Protein AF-A0A7V3FZV2-F1 (afdb_monomer_lite)

Secondary structure (DSSP, 8-state):
------------S----S-------------------TT--HHHHHH-S-GGGSSSSSS--S-HHHHHHHH--SSHHHHHHHHSHHIIIIIHHHS-------

Foldseek 3Di:
DDDDDDDPPDDPDDDDDDDPPVPPPPPPDPDDDDDDDPPDDVCCQQQADDPQLLDCPSVVDPCSPVVCVQQPDPGSLSNSCSRPVCCSVPCVVPHNDDDDPD

Radius of gyration: 24.77 Å; chains: 1; bounding box: 77×38×44 Å

Structure (mmCIF, N/CA/C/O backbone):
data_AF-A0A7V3FZV2-F1
#
_entry.id   AF-A0A7V3FZV2-F1
#
loop_
_atom_site.group_PDB
_atom_site.id
_atom_site.type_symbol
_atom_site.label_atom_id
_atom_site.label_alt_id
_atom_site.label_comp_id
_atom_site.label_asym_id
_atom_site.label_entity_id
_atom_site.label_seq_id
_atom_site.pdbx_PDB_ins_code
_atom_site.Cartn_x
_atom_site.Cartn_y
_atom_site.Cartn_z
_atom_site.occupancy
_atom_site.B_iso_or_equiv
_atom_site.auth_seq_id
_atom_site.auth_comp_id
_atom_site.auth_asym_id
_atom_site.auth_atom_id
_atom_site.pdbx_PDB_model_num
ATOM 1 N N . MET A 1 1 ? -60.782 17.283 -8.864 1.00 42.41 1 MET A N 1
ATOM 2 C CA . MET A 1 1 ? -59.900 16.503 -7.965 1.00 42.41 1 MET A CA 1
ATOM 3 C C . MET A 1 1 ? -58.593 17.282 -7.880 1.00 42.41 1 MET A C 1
ATOM 5 O O . MET A 1 1 ? -57.934 17.421 -8.892 1.00 42.41 1 MET A O 1
ATOM 9 N N . ARG A 1 2 ? -58.436 18.169 -6.885 1.00 39.41 2 ARG A N 1
ATOM 10 C CA . ARG A 1 2 ? -57.713 17.923 -5.614 1.00 39.41 2 ARG A CA 1
ATOM 11 C C . ARG A 1 2 ? -56.328 17.293 -5.881 1.00 39.41 2 ARG A C 1
ATOM 13 O O . ARG A 1 2 ? -56.311 16.198 -6.407 1.00 39.41 2 ARG A O 1
ATOM 20 N N . ARG A 1 3 ? -55.169 17.837 -5.504 1.00 44.09 3 ARG A N 1
ATOM 21 C CA . ARG A 1 3 ? -54.797 18.940 -4.607 1.00 44.09 3 ARG A CA 1
ATOM 22 C C . ARG A 1 3 ? -53.290 19.211 -4.816 1.00 44.09 3 ARG A C 1
ATOM 24 O O . ARG A 1 3 ? -52.504 18.287 -4.699 1.00 44.09 3 ARG A O 1
ATOM 31 N N . VAL A 1 4 ? -52.947 20.478 -5.049 1.00 44.72 4 VAL A N 1
ATOM 32 C CA . VAL A 1 4 ? -51.947 21.233 -4.270 1.00 44.72 4 VAL A CA 1
ATOM 33 C C . VAL A 1 4 ? -50.479 20.778 -4.351 1.00 44.72 4 VAL A C 1
ATOM 35 O O . VAL A 1 4 ? -49.989 19.985 -3.558 1.00 44.72 4 VAL A O 1
ATOM 38 N N . LEU A 1 5 ? -49.773 21.441 -5.267 1.00 46.88 5 LEU A N 1
ATOM 39 C CA . LEU A 1 5 ? -48.442 22.014 -5.064 1.00 46.88 5 LEU A CA 1
ATOM 40 C C . LEU A 1 5 ? -48.507 22.967 -3.849 1.00 46.88 5 LEU A C 1
ATOM 42 O O . LEU A 1 5 ? -49.275 23.918 -3.932 1.00 46.88 5 LEU A O 1
ATOM 46 N N . ILE A 1 6 ? -47.792 22.715 -2.742 1.00 43.84 6 ILE A N 1
ATOM 47 C CA . ILE A 1 6 ? -47.421 23.703 -1.698 1.00 43.84 6 ILE A CA 1
ATOM 48 C C . ILE A 1 6 ? -46.465 23.051 -0.679 1.00 43.84 6 ILE A C 1
ATOM 50 O O . ILE A 1 6 ? -46.770 22.017 -0.099 1.00 43.84 6 ILE A O 1
ATOM 54 N N . LEU A 1 7 ? -45.318 23.716 -0.509 1.00 42.84 7 LEU A N 1
ATOM 55 C CA . LEU A 1 7 ? -44.466 23.854 0.679 1.00 42.84 7 LEU A CA 1
ATOM 56 C C . LEU A 1 7 ? -44.185 22.627 1.566 1.00 42.84 7 LEU A C 1
ATOM 58 O O . LEU A 1 7 ? -45.016 22.235 2.372 1.00 42.84 7 LEU A O 1
ATOM 62 N N . CYS A 1 8 ? -42.904 22.258 1.620 1.00 40.28 8 CYS A N 1
ATOM 63 C CA . CYS A 1 8 ? -42.187 22.103 2.893 1.00 40.28 8 CYS A CA 1
ATOM 64 C C . CYS A 1 8 ? -40.788 22.733 2.767 1.00 40.28 8 CYS A C 1
ATOM 66 O O . CYS A 1 8 ? -39.763 22.086 2.949 1.00 40.28 8 CYS A O 1
ATOM 68 N N . LEU A 1 9 ? -40.758 24.024 2.421 1.00 46.03 9 LEU A N 1
ATOM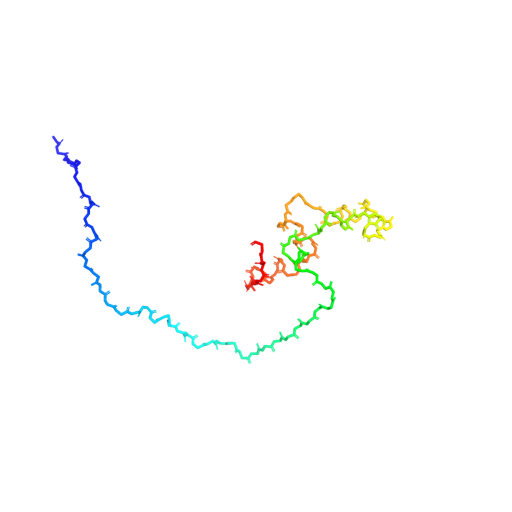 69 C CA . LEU A 1 9 ? -39.625 24.915 2.668 1.00 46.03 9 LEU A CA 1
ATOM 70 C C . LEU A 1 9 ? -39.906 25.659 3.985 1.00 46.03 9 LEU A C 1
ATOM 72 O O . LEU A 1 9 ? -40.183 26.847 3.964 1.00 46.03 9 LEU A O 1
ATOM 76 N N . LEU A 1 10 ? -39.972 24.948 5.116 1.00 47.31 10 LEU A N 1
ATOM 77 C CA . LEU A 1 10 ? -40.131 25.550 6.450 1.00 47.31 10 LEU A CA 1
ATOM 78 C C . LEU A 1 10 ? -39.756 24.513 7.526 1.00 47.31 10 LEU A C 1
ATOM 80 O O . LEU A 1 10 ? -40.600 23.837 8.101 1.00 47.31 10 LEU A O 1
ATOM 84 N N . GLY A 1 11 ? -38.453 24.335 7.737 1.00 44.09 11 GLY A N 1
ATOM 85 C CA . GLY A 1 11 ? -37.900 23.468 8.787 1.00 44.09 11 GLY A CA 1
ATOM 86 C C . GLY A 1 11 ? -36.581 23.990 9.360 1.00 44.09 11 GLY A C 1
ATOM 87 O O . GLY A 1 11 ? -35.842 23.246 9.991 1.00 44.09 11 GLY A O 1
ATOM 88 N N . VAL A 1 12 ? -36.268 25.265 9.117 1.00 52.53 12 VAL A N 1
ATOM 89 C CA . VAL A 1 12 ? -35.175 25.987 9.773 1.00 52.53 12 VAL A CA 1
ATOM 90 C C . VAL A 1 12 ? -35.846 26.928 10.759 1.00 52.53 12 VAL A C 1
ATOM 92 O O . VAL A 1 12 ? -36.609 27.772 10.310 1.00 52.53 12 VAL A O 1
ATOM 95 N N . LEU A 1 13 ? -35.565 26.751 12.054 1.00 52.56 13 LEU A N 1
ATOM 96 C CA . LEU A 1 13 ? -36.019 27.511 13.240 1.00 52.56 13 LEU A CA 1
ATOM 97 C C . LEU A 1 13 ? -36.845 26.662 14.214 1.00 52.56 13 LEU A C 1
ATOM 99 O O . LEU A 1 13 ? -38.046 26.849 14.344 1.00 52.56 13 LEU A O 1
ATOM 103 N N . MET A 1 14 ? -36.167 25.746 14.909 1.00 52.31 14 MET A N 1
ATOM 104 C CA . MET A 1 14 ? -36.297 25.500 16.356 1.00 52.31 14 MET A CA 1
ATOM 105 C C . MET A 1 14 ? -35.412 24.301 16.715 1.00 52.31 14 MET A C 1
ATOM 107 O O . MET A 1 14 ? -35.783 23.150 16.506 1.00 52.31 14 MET A O 1
ATOM 111 N N . GLY A 1 15 ? -34.196 24.574 17.192 1.00 59.91 15 GLY A N 1
ATOM 112 C CA . GLY A 1 15 ? -33.288 23.529 17.666 1.00 59.91 15 GLY A CA 1
ATOM 113 C C . GLY A 1 15 ? -33.691 23.005 19.049 1.00 59.91 15 GLY A C 1
ATOM 114 O O . GLY A 1 15 ? -34.221 23.773 19.854 1.00 59.91 15 GLY A O 1
ATOM 115 N N .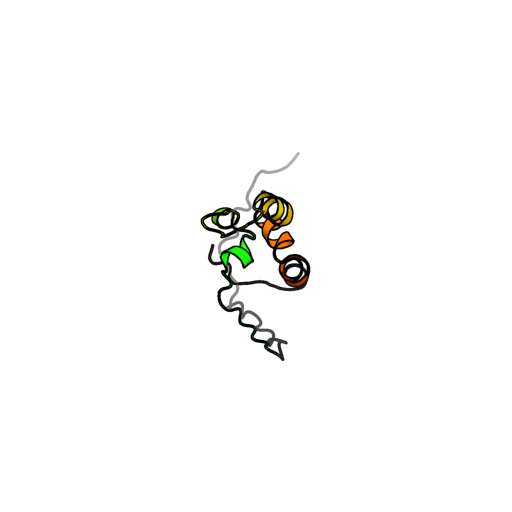 PRO A 1 16 ? -33.392 21.736 19.365 1.00 51.41 16 PRO A N 1
ATOM 116 C CA . PRO A 1 16 ? -33.179 21.292 20.728 1.00 51.41 16 PRO A CA 1
ATOM 117 C C . PRO A 1 16 ? -31.669 21.154 21.034 1.00 51.41 16 PRO A C 1
ATOM 119 O O . PRO A 1 16 ? -30.829 21.255 20.137 1.00 51.41 16 PRO A O 1
ATOM 122 N N . PRO A 1 17 ? -31.329 21.042 22.326 1.00 51.88 17 PRO A N 1
ATOM 123 C CA . PRO A 1 17 ? -30.101 21.546 22.918 1.00 51.88 17 PRO A CA 1
ATOM 124 C C . PRO A 1 17 ? -28.992 20.497 22.975 1.00 51.88 17 PRO A C 1
ATOM 126 O O . PRO A 1 17 ? -29.205 19.323 22.698 1.00 51.88 17 PRO A O 1
ATOM 129 N N . ALA A 1 18 ? -27.864 20.970 23.505 1.00 50.28 18 ALA A N 1
ATOM 130 C CA . ALA A 1 18 ? -26.765 20.202 24.064 1.00 50.28 18 ALA A CA 1
ATOM 131 C C . ALA A 1 18 ? -25.915 19.480 23.023 1.00 50.28 18 ALA A C 1
ATOM 133 O O . ALA A 1 18 ? -26.403 18.809 22.118 1.00 50.28 18 ALA A O 1
ATOM 134 N N . GLY A 1 19 ? -24.602 19.664 23.172 1.00 56.09 19 GLY A N 1
ATOM 135 C CA . GLY A 1 19 ? -23.620 18.940 22.397 1.00 56.09 19 GLY A CA 1
ATOM 136 C C . GLY A 1 19 ? -24.015 17.476 22.353 1.00 56.09 19 GLY A C 1
ATOM 137 O O . GLY A 1 19 ? -24.342 16.878 23.380 1.00 56.09 19 GLY A O 1
ATOM 138 N N . VAL A 1 20 ? -23.977 16.915 21.150 1.00 51.56 20 VAL A N 1
ATOM 139 C CA . VAL A 1 20 ? -23.746 15.490 21.003 1.00 51.56 20 VAL A CA 1
ATOM 140 C C . VAL A 1 20 ? -22.408 15.272 21.699 1.00 51.56 20 VAL A C 1
ATOM 142 O O . VAL A 1 20 ? -21.347 15.445 21.104 1.00 51.56 20 VAL A O 1
ATOM 145 N N . ALA A 1 21 ? -22.452 15.019 23.009 1.00 55.47 21 ALA A N 1
ATOM 146 C CA . ALA A 1 21 ? -21.401 14.309 23.685 1.00 55.47 21 ALA A CA 1
ATOM 147 C C . ALA A 1 21 ? -21.350 13.015 22.892 1.00 55.47 21 ALA A C 1
ATOM 149 O O . ALA A 1 21 ? -22.256 12.187 22.989 1.00 55.47 21 ALA A O 1
ATOM 150 N N . ALA A 1 22 ? -20.386 12.945 21.971 1.00 56.50 22 ALA A N 1
ATOM 151 C CA . ALA A 1 22 ? -20.012 11.696 21.360 1.00 56.50 22 ALA A CA 1
ATOM 152 C C . ALA A 1 22 ? -19.823 10.771 22.549 1.00 56.50 22 ALA A C 1
ATOM 154 O O . ALA A 1 22 ? -18.971 11.041 23.397 1.00 56.50 22 ALA A O 1
ATOM 155 N N . ASP A 1 23 ? -20.728 9.805 22.676 1.00 51.22 23 ASP A N 1
ATOM 156 C CA . ASP A 1 23 ? -20.665 8.794 23.705 1.00 51.22 23 ASP A CA 1
ATOM 157 C C . ASP A 1 23 ? -19.313 8.131 23.478 1.00 51.22 23 ASP A C 1
ATOM 159 O O . ASP A 1 23 ? -19.118 7.379 22.518 1.00 51.22 23 ASP A O 1
ATOM 163 N N . SER A 1 24 ? -18.313 8.558 24.250 1.00 59.12 24 SER A N 1
ATOM 164 C CA . SER A 1 24 ? -16.973 8.013 24.193 1.00 59.12 24 SER A CA 1
ATOM 165 C C . SER A 1 24 ? -17.087 6.682 24.904 1.00 59.12 24 SER A C 1
ATOM 167 O O . SER A 1 24 ? -16.660 6.545 26.051 1.00 59.12 24 SER A O 1
ATOM 169 N N . ALA A 1 25 ? -17.760 5.733 24.246 1.00 65.00 25 ALA A N 1
ATOM 170 C CA . ALA A 1 25 ? -17.787 4.348 24.642 1.00 65.00 25 ALA A CA 1
ATOM 171 C C . ALA A 1 25 ? -16.337 4.003 24.950 1.00 65.00 25 ALA A C 1
ATOM 173 O O . ALA A 1 25 ? -15.473 4.129 24.075 1.00 65.00 25 ALA A O 1
ATOM 174 N N . ALA A 1 26 ? -16.068 3.712 26.225 1.00 70.75 26 ALA A N 1
ATOM 175 C CA . ALA A 1 26 ? -14.719 3.469 26.697 1.00 70.75 26 ALA A CA 1
ATOM 176 C C . ALA A 1 26 ? -14.060 2.482 25.727 1.00 70.75 26 ALA A C 1
ATOM 178 O O . ALA A 1 26 ? -14.627 1.425 25.433 1.00 70.75 26 ALA A O 1
ATOM 179 N N . SER A 1 27 ? -12.929 2.887 25.141 1.00 76.00 27 SER A N 1
ATOM 180 C CA . SER A 1 27 ? -12.232 2.084 24.138 1.00 76.00 27 SER A CA 1
ATOM 181 C C . SER A 1 27 ? -12.015 0.683 24.704 1.00 76.00 27 SER A C 1
ATOM 183 O O . SER A 1 27 ? -11.296 0.533 25.685 1.00 76.00 27 SER A O 1
ATOM 185 N N . ARG A 1 28 ? -12.596 -0.344 24.067 1.00 86.94 28 ARG A N 1
ATOM 186 C CA . ARG A 1 28 ? -12.409 -1.761 24.446 1.00 86.94 28 ARG A CA 1
ATOM 187 C C . ARG A 1 28 ? -11.016 -2.308 24.090 1.00 86.94 28 ARG A C 1
ATOM 189 O O . ARG A 1 28 ? -10.810 -3.519 24.084 1.00 86.94 28 ARG A O 1
ATOM 196 N N . THR A 1 29 ? -10.089 -1.437 23.697 1.00 90.19 29 THR A N 1
ATOM 197 C CA . THR A 1 29 ? -8.740 -1.807 23.265 1.00 90.19 29 THR A CA 1
ATOM 198 C C . THR A 1 29 ? -7.844 -1.988 24.483 1.00 90.19 29 THR A C 1
ATOM 200 O O . THR A 1 29 ? -7.409 -1.009 25.078 1.00 90.19 29 THR A O 1
ATOM 203 N N . GLU A 1 30 ? -7.540 -3.238 24.819 1.00 93.62 30 GLU A N 1
ATOM 204 C CA . GLU A 1 30 ? -6.691 -3.590 25.970 1.00 93.62 30 GLU A CA 1
ATOM 205 C C . GLU A 1 30 ? -5.201 -3.699 25.610 1.00 93.62 30 GLU A C 1
ATOM 207 O O . GLU A 1 30 ? -4.333 -3.575 26.468 1.00 93.62 30 GLU A O 1
ATOM 212 N N . ASN A 1 31 ? -4.887 -3.956 24.336 1.00 94.50 31 ASN A N 1
ATOM 213 C CA . ASN A 1 31 ? -3.525 -4.227 23.880 1.00 94.50 31 ASN A CA 1
ATOM 214 C C . ASN A 1 31 ? -3.178 -3.368 22.668 1.00 94.50 31 ASN A C 1
ATOM 216 O O . ASN A 1 31 ? -3.964 -3.264 21.725 1.00 94.50 31 ASN A O 1
ATOM 220 N N . VAL A 1 32 ? -1.964 -2.820 22.671 1.00 94.38 32 VAL A N 1
ATOM 221 C CA . VAL A 1 32 ? -1.390 -2.093 21.538 1.00 94.38 32 VAL A CA 1
ATOM 222 C C . VAL A 1 32 ? -0.109 -2.794 21.119 1.00 94.38 32 VAL A C 1
ATOM 224 O O . VAL A 1 32 ? 0.809 -2.963 21.918 1.00 94.38 32 VAL A O 1
ATOM 227 N N . ILE A 1 33 ? -0.052 -3.197 19.852 1.00 95.69 33 ILE A N 1
ATOM 228 C CA . ILE A 1 33 ? 1.141 -3.777 19.240 1.00 95.69 33 ILE A CA 1
ATOM 229 C C . ILE A 1 33 ? 1.711 -2.730 18.290 1.00 95.69 33 ILE A C 1
ATOM 231 O O . ILE A 1 33 ? 1.036 -2.310 17.352 1.00 95.69 33 ILE A O 1
ATOM 235 N N . ILE A 1 34 ? 2.952 -2.313 18.534 1.00 96.88 34 ILE A N 1
ATOM 236 C CA . ILE A 1 34 ? 3.670 -1.383 17.663 1.00 96.88 34 ILE A CA 1
ATOM 237 C C . ILE A 1 34 ? 4.591 -2.199 16.763 1.00 96.88 34 ILE A C 1
ATOM 239 O O . ILE A 1 34 ? 5.517 -2.853 17.239 1.00 96.88 34 ILE A O 1
ATOM 243 N N . VAL A 1 35 ? 4.329 -2.149 15.459 1.00 94.25 35 VAL A N 1
ATOM 244 C CA . VAL A 1 35 ? 5.181 -2.740 14.425 1.00 94.25 35 VAL A CA 1
ATOM 245 C C . VAL A 1 35 ? 5.770 -1.602 13.610 1.00 94.25 35 VAL A C 1
ATOM 247 O O . VAL A 1 35 ? 5.031 -0.783 13.067 1.00 94.25 35 VAL A O 1
ATOM 250 N N . THR A 1 36 ? 7.093 -1.546 13.519 1.00 94.06 36 THR A N 1
ATOM 251 C CA . THR A 1 36 ? 7.800 -0.587 12.670 1.00 94.06 36 THR A CA 1
ATOM 252 C C . THR A 1 36 ? 8.411 -1.317 11.482 1.00 94.06 36 THR A C 1
ATOM 254 O O . THR A 1 36 ? 8.915 -2.432 11.607 1.00 94.06 36 THR A O 1
ATOM 257 N N . LEU A 1 37 ? 8.334 -0.691 10.311 1.00 92.12 37 LEU A N 1
ATOM 258 C CA . LEU A 1 37 ? 8.947 -1.183 9.083 1.00 92.12 37 LEU A CA 1
ATOM 259 C C . LEU A 1 37 ? 9.941 -0.125 8.616 1.00 92.12 37 LEU A C 1
ATOM 261 O O . LEU A 1 37 ? 9.541 0.988 8.278 1.00 92.12 37 LEU A O 1
ATOM 265 N N . ASP A 1 38 ? 11.227 -0.463 8.628 1.00 93.62 38 ASP A N 1
ATOM 266 C CA . ASP A 1 38 ? 12.264 0.438 8.133 1.00 93.62 38 ASP A CA 1
ATOM 267 C C . ASP A 1 38 ? 12.199 0.534 6.602 1.00 93.62 38 ASP A C 1
ATOM 269 O O . ASP A 1 38 ? 12.035 -0.470 5.907 1.00 93.62 38 ASP A O 1
ATOM 273 N N . GLY A 1 39 ? 12.277 1.755 6.078 1.00 92.44 39 GLY A N 1
ATOM 274 C CA . GLY A 1 39 ? 12.272 2.030 4.640 1.00 92.44 39 GLY A CA 1
ATOM 275 C C . GLY A 1 39 ? 10.980 1.694 3.878 1.00 92.44 39 GLY A C 1
ATOM 276 O O . GLY A 1 39 ? 10.964 1.830 2.654 1.00 92.44 39 GLY A O 1
ATOM 277 N N . PHE A 1 40 ? 9.895 1.276 4.542 1.00 93.38 40 PHE A N 1
ATOM 278 C CA . PHE A 1 40 ? 8.631 0.986 3.860 1.00 93.38 40 PHE A CA 1
ATOM 279 C C . PHE A 1 40 ? 7.818 2.263 3.638 1.00 93.38 40 PHE A C 1
ATOM 281 O O . PHE A 1 40 ? 7.443 2.947 4.592 1.00 93.38 40 PHE A O 1
ATOM 288 N N . ARG A 1 41 ? 7.544 2.600 2.375 1.00 93.00 41 ARG A N 1
ATOM 289 C CA . ARG A 1 41 ? 6.905 3.873 2.021 1.00 93.00 41 ARG A CA 1
ATOM 290 C C . ARG A 1 41 ? 5.382 3.742 2.045 1.00 93.00 41 ARG A C 1
ATOM 292 O O . ARG A 1 41 ? 4.804 2.706 1.715 1.00 93.00 41 ARG A O 1
ATOM 299 N N . TRP A 1 42 ? 4.714 4.819 2.446 1.00 93.94 42 TRP A N 1
ATOM 300 C CA . TRP A 1 42 ? 3.254 4.854 2.533 1.00 93.94 42 TRP A CA 1
ATOM 301 C C . TRP A 1 42 ? 2.596 4.796 1.143 1.00 93.94 42 TRP A C 1
ATOM 303 O O . TRP A 1 42 ? 1.471 4.321 1.015 1.00 93.94 42 TRP A O 1
ATOM 313 N N . GLN A 1 43 ? 3.302 5.201 0.085 1.00 95.12 43 GLN A N 1
ATOM 314 C CA . GLN A 1 43 ? 2.818 5.116 -1.291 1.00 95.12 43 GLN A CA 1
ATOM 315 C C . GLN A 1 43 ? 2.540 3.660 -1.696 1.00 95.12 43 GLN A C 1
ATOM 317 O O . GLN A 1 43 ? 1.459 3.373 -2.204 1.00 95.12 43 GLN A O 1
ATOM 322 N N . GLU A 1 44 ? 3.442 2.715 -1.400 1.00 95.19 44 GLU A N 1
ATOM 323 C CA . GLU A 1 44 ? 3.189 1.283 -1.637 1.00 95.19 44 GLU A CA 1
ATOM 324 C C . GLU A 1 44 ? 2.043 0.751 -0.786 1.00 95.19 44 GLU A C 1
ATOM 326 O O . GLU A 1 44 ? 1.249 -0.069 -1.256 1.00 95.19 44 GLU A O 1
ATOM 331 N N . LEU A 1 45 ? 1.965 1.213 0.466 1.00 95.88 45 LEU A N 1
ATOM 332 C CA . LEU A 1 45 ? 0.922 0.814 1.398 1.00 95.88 45 LEU A CA 1
ATOM 333 C C . LEU A 1 45 ? -0.456 1.141 0.822 1.00 95.88 45 LEU A C 1
ATOM 335 O O . LEU A 1 45 ? -1.296 0.250 0.752 1.00 95.88 45 LEU A O 1
ATOM 339 N N . PHE A 1 46 ? -0.674 2.379 0.370 1.00 96.06 46 PHE A N 1
ATOM 340 C CA . PHE A 1 46 ? -1.996 2.879 -0.020 1.00 96.06 46 PHE A CA 1
ATOM 341 C C . PHE A 1 46 ? -2.309 2.781 -1.515 1.00 96.06 46 PHE A C 1
ATOM 343 O O . PHE A 1 46 ? -3.455 2.486 -1.871 1.00 96.06 46 PHE A O 1
ATOM 350 N N . ALA A 1 47 ? -1.314 2.963 -2.388 1.00 95.81 47 ALA A N 1
ATOM 351 C CA . ALA A 1 47 ? -1.479 2.971 -3.843 1.00 95.81 47 ALA A CA 1
ATOM 352 C C . ALA A 1 47 ? -1.011 1.676 -4.536 1.00 95.81 47 ALA A C 1
ATOM 354 O O . ALA A 1 47 ? -1.299 1.466 -5.724 1.00 95.81 47 ALA A O 1
ATOM 355 N N . GLY A 1 48 ? -0.332 0.789 -3.801 1.00 96.62 48 GLY A N 1
ATOM 356 C CA . GLY A 1 48 ? 0.242 -0.447 -4.323 1.00 96.62 48 GLY A CA 1
ATOM 357 C C . GLY A 1 48 ? 1.531 -0.214 -5.106 1.00 96.62 48 GLY A C 1
ATOM 358 O O . GLY A 1 48 ? 2.213 0.782 -4.905 1.00 96.62 48 GLY A O 1
ATOM 359 N N . ALA A 1 49 ? 1.880 -1.147 -5.996 1.00 96.38 49 ALA A N 1
ATOM 360 C CA . ALA A 1 49 ? 3.136 -1.079 -6.740 1.00 96.38 49 ALA A CA 1
ATOM 361 C C . ALA A 1 49 ? 3.275 0.240 -7.526 1.00 96.38 49 ALA A C 1
ATOM 363 O O . ALA A 1 49 ? 2.400 0.584 -8.322 1.00 96.38 49 ALA A O 1
ATOM 364 N N . ASP A 1 50 ? 4.384 0.943 -7.306 1.00 94.25 50 ASP A N 1
ATOM 365 C CA . ASP A 1 50 ? 4.748 2.173 -8.009 1.00 94.25 50 ASP A CA 1
ATOM 366 C C . ASP A 1 50 ? 5.405 1.836 -9.353 1.00 94.25 50 ASP A C 1
ATOM 368 O O . ASP A 1 50 ? 6.414 1.132 -9.400 1.00 94.25 50 ASP A O 1
ATOM 372 N N . GLU A 1 51 ? 4.841 2.335 -10.454 1.00 92.75 51 GLU A N 1
ATOM 373 C CA . GLU A 1 51 ? 5.355 2.063 -11.800 1.00 92.75 51 GLU A CA 1
ATOM 374 C C . GLU A 1 51 ? 6.797 2.539 -11.978 1.00 92.75 51 GLU A C 1
ATOM 376 O O . GLU A 1 51 ? 7.577 1.860 -12.646 1.00 92.75 51 GLU A O 1
ATOM 381 N N . ALA A 1 52 ? 7.166 3.652 -11.333 1.00 92.12 52 ALA A N 1
ATOM 382 C CA . ALA A 1 52 ? 8.511 4.216 -11.394 1.00 92.12 52 ALA A CA 1
ATOM 383 C C . ALA A 1 52 ? 9.563 3.347 -10.683 1.00 92.12 52 ALA A C 1
ATOM 385 O O . ALA A 1 52 ? 10.756 3.594 -10.819 1.00 92.12 52 ALA A O 1
ATOM 386 N N . LEU A 1 53 ? 9.137 2.340 -9.911 1.00 92.94 53 LEU A N 1
ATOM 387 C CA . LEU A 1 53 ? 10.017 1.329 -9.323 1.00 92.94 53 LEU A CA 1
ATOM 388 C C . LEU A 1 53 ? 9.975 -0.008 -10.071 1.00 92.94 53 LEU A C 1
ATOM 390 O O . LEU A 1 53 ? 10.763 -0.906 -9.780 1.00 92.94 53 LEU A O 1
ATOM 394 N N . LEU A 1 54 ? 9.075 -0.174 -11.040 1.00 92.94 54 LEU A N 1
ATOM 395 C CA . LEU A 1 54 ? 8.965 -1.388 -11.848 1.00 92.94 54 LEU A CA 1
ATOM 396 C C . LEU A 1 54 ? 9.824 -1.282 -13.113 1.00 92.94 54 LEU A C 1
ATOM 398 O O . LEU A 1 54 ? 9.355 -1.560 -14.219 1.00 92.94 54 LEU A O 1
ATOM 402 N N . ASP A 1 55 ? 11.086 -0.890 -12.956 1.00 94.00 55 ASP A N 1
ATOM 403 C CA . ASP A 1 55 ? 12.054 -0.802 -14.046 1.00 94.00 55 ASP A CA 1
ATOM 404 C C . ASP A 1 55 ? 13.482 -1.168 -13.599 1.00 94.00 55 ASP A C 1
ATOM 406 O O . ASP A 1 55 ? 13.783 -1.322 -12.413 1.00 94.00 55 ASP A O 1
ATOM 410 N N . ALA A 1 56 ? 14.377 -1.351 -14.571 1.00 92.56 56 ALA A N 1
ATOM 411 C CA . ALA A 1 56 ? 15.749 -1.783 -14.315 1.00 92.56 56 ALA A CA 1
ATOM 412 C C . ALA A 1 56 ? 16.663 -0.670 -13.769 1.00 92.56 56 ALA A C 1
ATOM 414 O O . ALA A 1 56 ? 17.638 -0.964 -13.083 1.00 92.56 56 ALA A O 1
ATOM 415 N N . LYS A 1 57 ? 16.383 0.598 -14.084 1.00 91.00 57 LYS A N 1
ATOM 416 C CA . LYS A 1 57 ? 17.240 1.749 -13.782 1.00 91.00 57 LYS A CA 1
ATOM 417 C C . LYS A 1 57 ? 16.934 2.346 -1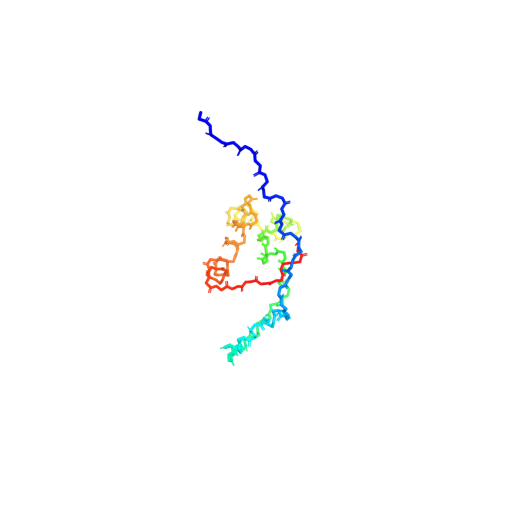2.410 1.00 91.00 57 LYS A C 1
ATOM 419 O O . LYS A 1 57 ? 17.846 2.478 -11.603 1.00 91.00 57 LYS A O 1
ATOM 424 N N . ALA A 1 58 ? 15.688 2.737 -12.166 1.00 88.88 58 ALA A N 1
ATOM 425 C CA . ALA A 1 58 ? 15.251 3.315 -10.901 1.00 88.88 58 ALA A CA 1
ATOM 426 C C . ALA A 1 58 ? 14.920 2.225 -9.874 1.00 88.88 58 ALA A C 1
ATOM 428 O O . ALA A 1 58 ? 15.271 2.360 -8.705 1.00 88.88 58 ALA A O 1
ATOM 429 N N . GLY A 1 59 ? 14.309 1.122 -10.318 1.00 86.50 59 GLY A N 1
ATOM 430 C CA . GLY A 1 59 ? 13.934 -0.001 -9.455 1.00 86.50 59 GLY A CA 1
ATOM 431 C C . GLY A 1 59 ? 15.016 -1.064 -9.245 1.00 86.50 59 GLY A C 1
ATOM 432 O O . GLY A 1 59 ? 14.868 -1.920 -8.374 1.00 86.50 59 GLY A O 1
ATOM 433 N N . GLY A 1 60 ? 16.087 -1.067 -10.048 1.00 91.50 60 GLY A N 1
ATOM 434 C CA . GLY A 1 60 ? 17.134 -2.098 -9.980 1.00 91.50 60 GLY A CA 1
ATOM 435 C C . GLY A 1 60 ? 16.640 -3.511 -10.328 1.00 91.50 60 GLY A C 1
ATOM 436 O O . GLY A 1 60 ? 17.244 -4.508 -9.924 1.00 91.50 60 GLY A O 1
ATOM 437 N N . VAL A 1 61 ? 15.518 -3.624 -11.043 1.00 91.75 61 VAL A N 1
ATOM 438 C CA . VAL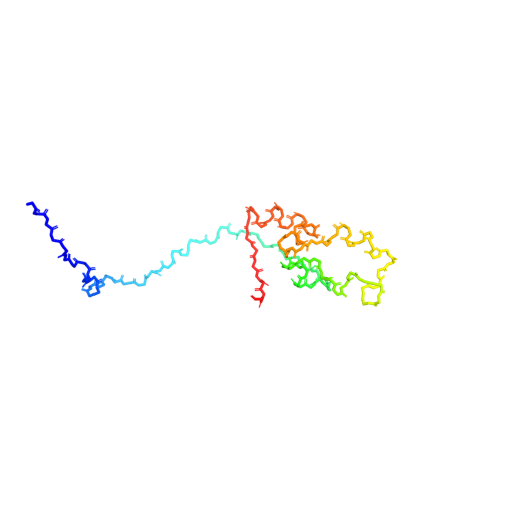 A 1 61 ? 14.842 -4.898 -11.302 1.00 91.75 61 VAL A CA 1
ATOM 439 C C . VAL A 1 61 ? 15.533 -5.660 -12.435 1.00 91.75 61 VAL A C 1
ATOM 441 O O . VAL A 1 61 ? 15.632 -5.172 -13.558 1.00 91.75 61 VAL A O 1
ATOM 444 N N . ARG A 1 62 ? 15.958 -6.902 -12.166 1.00 91.31 62 ARG A N 1
ATOM 445 C CA . ARG A 1 62 ? 16.572 -7.784 -13.180 1.00 91.31 62 ARG A CA 1
ATOM 446 C C . ARG A 1 62 ? 15.582 -8.286 -14.234 1.00 91.31 62 ARG A C 1
ATOM 448 O O . ARG A 1 62 ? 15.930 -8.336 -15.406 1.00 91.31 62 ARG A O 1
ATOM 455 N N . ASP A 1 63 ? 14.380 -8.680 -13.814 1.00 95.56 63 ASP A N 1
ATOM 456 C CA . ASP A 1 63 ? 13.313 -9.170 -14.699 1.00 95.56 63 ASP A CA 1
ATOM 457 C C . ASP A 1 63 ? 12.070 -8.287 -14.544 1.00 95.56 63 ASP A C 1
ATOM 459 O O . ASP A 1 63 ? 11.155 -8.562 -13.761 1.00 95.56 63 ASP A O 1
ATOM 463 N N . VAL A 1 64 ? 12.091 -7.167 -15.269 1.00 95.31 64 VAL A N 1
ATOM 464 C CA . VAL A 1 64 ? 11.030 -6.152 -15.250 1.00 95.31 64 VAL A CA 1
ATOM 465 C C . VAL A 1 64 ? 9.689 -6.755 -15.656 1.00 95.31 64 VAL A C 1
ATOM 467 O O . VAL A 1 64 ? 8.667 -6.498 -15.021 1.00 95.31 64 VAL A O 1
ATOM 470 N N . GLU A 1 65 ? 9.694 -7.603 -16.679 1.00 95.81 65 GLU A N 1
ATOM 471 C CA . GLU A 1 65 ? 8.485 -8.199 -17.232 1.00 95.81 65 GLU A CA 1
ATOM 472 C C . GLU A 1 65 ? 7.822 -9.158 -16.237 1.00 95.81 65 GLU A C 1
ATOM 474 O O . GLU A 1 65 ? 6.606 -9.105 -16.033 1.00 95.81 65 GLU A O 1
ATOM 479 N N . ALA A 1 66 ? 8.597 -10.009 -15.556 1.00 95.56 66 ALA A N 1
ATOM 480 C CA . ALA A 1 66 ? 8.058 -10.866 -14.502 1.00 95.56 66 ALA A CA 1
ATOM 481 C C . ALA A 1 66 ? 7.499 -10.058 -13.329 1.00 95.56 66 ALA A C 1
ATOM 483 O O . ALA A 1 66 ? 6.425 -10.392 -12.814 1.00 95.56 66 ALA A O 1
ATOM 484 N N . LEU A 1 67 ? 8.186 -8.986 -12.928 1.00 95.00 67 LEU A N 1
ATOM 485 C CA . LEU A 1 67 ? 7.747 -8.155 -11.814 1.00 95.00 67 LEU A CA 1
ATOM 486 C C . LEU A 1 67 ? 6.446 -7.411 -12.141 1.00 95.00 67 LEU A C 1
ATOM 488 O O . LEU A 1 67 ? 5.505 -7.449 -11.345 1.00 95.00 67 LEU A O 1
ATOM 492 N N . LYS A 1 68 ? 6.346 -6.820 -13.339 1.00 95.94 68 LYS A N 1
ATOM 493 C CA . LYS A 1 68 ? 5.119 -6.170 -13.819 1.00 95.94 68 LYS A CA 1
ATOM 494 C C . LYS A 1 68 ? 3.963 -7.158 -13.910 1.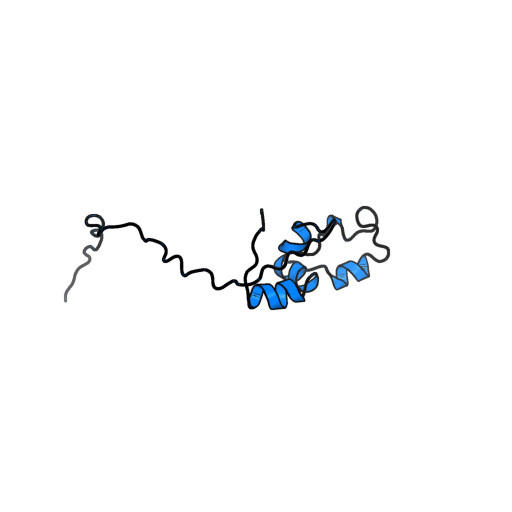00 95.94 68 LYS A C 1
ATOM 496 O O . LYS A 1 68 ? 2.894 -6.878 -13.373 1.00 95.94 68 LYS A O 1
ATOM 501 N N . ARG A 1 69 ? 4.169 -8.349 -14.486 1.00 96.56 69 ARG A N 1
ATOM 502 C CA . ARG A 1 69 ? 3.128 -9.398 -14.507 1.00 96.56 69 ARG A CA 1
ATOM 503 C C . ARG A 1 69 ? 2.614 -9.712 -13.103 1.00 96.56 69 ARG A C 1
ATOM 505 O O . ARG A 1 69 ? 1.403 -9.845 -12.891 1.00 96.56 69 ARG A O 1
ATOM 512 N N . ARG A 1 70 ? 3.528 -9.813 -12.137 1.00 95.56 70 ARG A N 1
ATOM 513 C CA . ARG A 1 70 ? 3.184 -10.186 -10.769 1.00 95.56 70 ARG A CA 1
ATOM 514 C C . ARG A 1 70 ? 2.451 -9.079 -10.019 1.00 95.56 70 ARG A C 1
ATOM 516 O O . ARG A 1 70 ? 1.430 -9.390 -9.420 1.00 95.56 70 ARG A O 1
ATOM 523 N N . PHE A 1 71 ? 2.918 -7.831 -10.076 1.00 95.94 71 PHE A N 1
ATOM 524 C CA . PHE A 1 71 ? 2.472 -6.775 -9.155 1.00 95.94 71 PHE A CA 1
ATOM 525 C C . PHE A 1 71 ? 1.757 -5.584 -9.806 1.00 95.94 71 PHE A C 1
ATOM 527 O O . PHE A 1 71 ? 1.076 -4.834 -9.107 1.00 95.94 71 PHE A O 1
ATOM 534 N N . TRP A 1 72 ? 1.850 -5.401 -11.127 1.00 97.12 72 TRP A N 1
ATOM 535 C CA . TRP A 1 72 ? 1.210 -4.267 -11.794 1.00 97.12 72 TRP A CA 1
ATOM 536 C C . TRP A 1 72 ? -0.264 -4.527 -12.094 1.00 97.12 72 TRP A C 1
ATOM 538 O O . TRP A 1 72 ? -0.632 -5.574 -12.629 1.00 97.12 72 TRP A O 1
ATOM 548 N N . ARG A 1 73 ? -1.120 -3.549 -11.795 1.00 97.88 73 ARG A N 1
ATOM 549 C CA . ARG A 1 73 ? -2.551 -3.539 -12.129 1.00 97.88 73 ARG A CA 1
ATOM 550 C C . ARG A 1 73 ? -2.987 -2.110 -12.485 1.00 97.88 73 ARG A C 1
ATOM 552 O O . ARG A 1 73 ? -2.383 -1.165 -11.974 1.00 97.88 73 ARG A O 1
ATOM 559 N N . PRO A 1 74 ? -4.036 -1.919 -13.310 1.00 96.38 74 PRO A N 1
ATOM 560 C CA . PRO A 1 74 ? -4.457 -0.579 -13.732 1.00 96.38 74 PRO A CA 1
ATOM 561 C C . PRO A 1 74 ? -4.899 0.327 -12.576 1.00 96.38 74 PRO A C 1
ATOM 563 O O . PRO A 1 74 ? -4.590 1.516 -12.567 1.00 96.38 74 PRO A O 1
ATOM 566 N N . SER A 1 75 ? -5.586 -0.227 -11.572 1.00 97.69 75 SER A N 1
ATOM 567 C CA . SER A 1 75 ? -6.094 0.548 -10.433 1.00 97.69 75 SER A CA 1
ATOM 568 C C . SER A 1 75 ? -5.235 0.390 -9.178 1.00 97.69 75 SER A C 1
ATOM 570 O O . SER A 1 75 ? -4.733 -0.698 -8.889 1.00 97.69 75 SER A O 1
ATOM 572 N N . ALA A 1 76 ? -5.133 1.460 -8.385 1.00 96.19 76 ALA A N 1
ATOM 573 C CA . ALA A 1 76 ? -4.444 1.447 -7.092 1.00 96.19 76 ALA A CA 1
ATOM 574 C C . ALA A 1 76 ? -5.010 0.381 -6.137 1.00 96.19 76 ALA A C 1
ATOM 576 O O . ALA A 1 76 ? -4.256 -0.339 -5.487 1.00 96.19 76 ALA A O 1
ATOM 577 N N . ALA A 1 77 ? -6.338 0.209 -6.120 1.00 96.69 77 ALA A N 1
ATOM 578 C CA . ALA A 1 77 ? -7.005 -0.807 -5.308 1.00 96.69 77 ALA A CA 1
ATOM 579 C C . ALA A 1 77 ? -6.550 -2.235 -5.656 1.00 96.69 77 ALA A C 1
ATOM 581 O O . ALA A 1 77 ? -6.231 -3.016 -4.763 1.00 96.69 77 ALA A O 1
ATOM 582 N N . GLN A 1 78 ? -6.452 -2.566 -6.946 1.00 98.00 78 GLN A N 1
ATOM 583 C CA . GLN A 1 78 ? -5.952 -3.874 -7.371 1.00 98.00 78 GLN A CA 1
ATOM 584 C C . GLN A 1 78 ? -4.451 -4.024 -7.102 1.00 98.00 78 GLN A C 1
ATOM 586 O O . GLN A 1 78 ? -4.003 -5.102 -6.721 1.00 98.00 78 GLN A O 1
ATOM 591 N N . ARG A 1 79 ? -3.661 -2.958 -7.289 1.00 97.94 79 ARG A N 1
ATOM 592 C CA . ARG A 1 79 ? -2.215 -2.999 -7.033 1.00 97.94 79 ARG A CA 1
ATOM 593 C C . ARG A 1 79 ? -1.905 -3.262 -5.568 1.00 97.94 79 ARG A C 1
ATOM 595 O O . ARG A 1 79 ? -1.087 -4.129 -5.282 1.00 97.94 79 ARG A O 1
ATOM 602 N N . ARG A 1 80 ? -2.553 -2.550 -4.644 1.00 97.25 80 ARG A N 1
ATOM 603 C CA . ARG A 1 80 ? -2.308 -2.716 -3.204 1.00 97.25 80 ARG A CA 1
ATOM 604 C C . ARG A 1 80 ? -2.788 -4.072 -2.688 1.00 97.25 80 ARG A C 1
ATOM 606 O O . ARG A 1 80 ? -2.112 -4.669 -1.859 1.00 97.25 80 ARG A O 1
ATOM 613 N N . GLU A 1 81 ? -3.883 -4.610 -3.236 1.00 97.88 81 GLU A N 1
ATOM 614 C CA . GLU A 1 81 ? -4.350 -5.963 -2.902 1.00 97.88 81 GLU A CA 1
ATOM 615 C C . GLU A 1 81 ? -3.376 -7.044 -3.391 1.00 97.88 81 GLU A C 1
ATOM 617 O O . GLU A 1 81 ? -3.098 -7.992 -2.665 1.00 97.88 81 GLU A O 1
ATOM 622 N N . VAL A 1 82 ? -2.789 -6.888 -4.580 1.00 98.00 82 VAL A N 1
ATOM 623 C CA . VAL A 1 82 ? -1.780 -7.833 -5.085 1.00 98.00 82 VAL A CA 1
ATOM 624 C C . VAL A 1 82 ? -0.433 -7.686 -4.364 1.00 98.00 82 VAL A C 1
ATOM 626 O O . VAL A 1 82 ? 0.249 -8.687 -4.143 1.00 98.00 82 VAL A O 1
ATOM 629 N N . LEU A 1 83 ? -0.039 -6.465 -3.988 1.00 97.50 83 LEU A N 1
ATOM 630 C CA . LEU A 1 83 ? 1.235 -6.195 -3.315 1.00 97.50 83 LEU A CA 1
ATOM 631 C C . LEU A 1 83 ? 1.218 -6.608 -1.834 1.00 97.50 83 LEU A C 1
ATOM 633 O O . LEU A 1 83 ? 2.183 -7.198 -1.354 1.00 97.50 83 LEU A O 1
ATOM 637 N N . LEU A 1 84 ? 0.124 -6.328 -1.118 1.00 97.50 84 LEU A N 1
ATOM 638 C CA . LEU A 1 84 ? -0.039 -6.591 0.316 1.00 97.50 84 LEU A CA 1
ATOM 639 C C . LEU A 1 84 ? -1.362 -7.340 0.581 1.00 97.50 84 LEU A C 1
ATOM 641 O O . LEU A 1 84 ? -2.293 -6.787 1.182 1.00 97.50 84 LEU A O 1
ATOM 645 N N . PRO A 1 85 ? -1.462 -8.615 0.163 1.00 97.50 85 PRO A N 1
ATOM 646 C CA . PRO A 1 85 ? -2.724 -9.356 0.147 1.00 97.50 85 PRO A CA 1
ATOM 647 C C . PRO A 1 85 ? -3.336 -9.565 1.530 1.00 97.50 85 PRO A C 1
ATOM 649 O O . PRO A 1 85 ? -4.553 -9.525 1.671 1.00 97.50 85 PRO A O 1
ATOM 652 N N . PHE A 1 86 ? -2.530 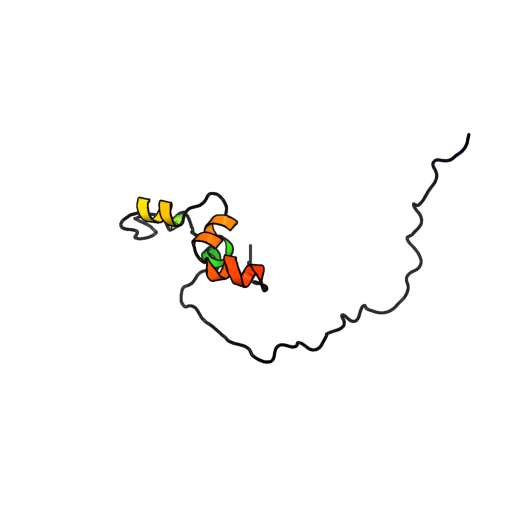-9.742 2.579 1.00 97.50 86 PHE A N 1
ATOM 653 C CA . PHE A 1 86 ? -3.069 -9.866 3.935 1.00 97.50 86 PHE A CA 1
ATOM 654 C C . PHE A 1 86 ? -3.650 -8.540 4.440 1.00 97.50 86 PHE A C 1
ATOM 656 O O . PHE A 1 86 ? -4.759 -8.504 4.973 1.00 97.50 86 PHE A O 1
ATOM 663 N N . LEU A 1 87 ? -2.932 -7.436 4.229 1.00 97.19 87 LEU A N 1
ATOM 664 C CA . LEU A 1 87 ? -3.351 -6.137 4.735 1.00 97.19 87 LEU A CA 1
ATOM 665 C C . LEU A 1 87 ? -4.642 -5.664 4.053 1.00 97.19 87 LEU A C 1
ATOM 667 O O . LEU A 1 87 ? -5.619 -5.345 4.724 1.00 97.19 87 LEU A O 1
ATOM 671 N N . TRP A 1 88 ? -4.691 -5.690 2.723 1.00 97.56 88 TRP A N 1
ATOM 672 C CA . TRP A 1 88 ? -5.862 -5.214 1.978 1.00 97.56 88 TRP A CA 1
ATOM 673 C C . TRP A 1 88 ? -6.945 -6.277 1.783 1.00 97.56 88 TRP A C 1
ATOM 675 O O . TRP A 1 88 ? -8.113 -5.942 1.594 1.00 97.56 88 TRP A O 1
ATOM 685 N N . GLY A 1 89 ? -6.586 -7.559 1.870 1.00 97.69 89 GLY A N 1
ATOM 686 C CA . GLY A 1 89 ? -7.527 -8.670 1.766 1.00 97.69 89 GLY A CA 1
ATOM 687 C C . GLY A 1 89 ? -8.171 -9.073 3.092 1.00 97.69 89 GLY A C 1
ATOM 688 O O . GLY A 1 89 ? -9.288 -9.579 3.068 1.00 97.69 89 GLY A O 1
ATOM 689 N N . THR A 1 90 ? -7.510 -8.839 4.232 1.00 98.00 90 THR A N 1
ATOM 690 C CA . THR A 1 90 ? -8.006 -9.226 5.567 1.00 98.00 90 THR A CA 1
ATOM 691 C C . THR A 1 90 ? -8.186 -8.010 6.465 1.00 98.00 90 THR A C 1
ATOM 693 O O . THR A 1 90 ? -9.314 -7.713 6.853 1.00 98.00 90 THR A O 1
ATOM 696 N N . VAL A 1 91 ? -7.111 -7.269 6.754 1.00 97.06 91 VAL A N 1
ATOM 697 C CA . VAL A 1 91 ? -7.144 -6.175 7.744 1.00 97.06 91 VAL A CA 1
ATOM 698 C C . VAL A 1 91 ? -8.102 -5.062 7.318 1.00 97.06 91 VAL A C 1
ATOM 700 O O . VAL A 1 91 ? -8.936 -4.647 8.112 1.00 97.06 91 VAL A O 1
ATOM 703 N N . ALA A 1 92 ? -8.068 -4.638 6.054 1.00 96.81 92 ALA A N 1
ATOM 704 C CA . ALA A 1 92 ? -8.980 -3.614 5.539 1.00 96.81 92 ALA A CA 1
ATOM 705 C C . ALA A 1 92 ? -10.457 -4.049 5.527 1.00 96.81 92 ALA A C 1
ATOM 707 O O . ALA A 1 92 ? -11.344 -3.203 5.577 1.00 96.81 92 ALA A O 1
ATOM 708 N N . LYS A 1 93 ? -10.729 -5.357 5.416 1.00 97.00 93 LYS A N 1
ATOM 709 C CA . LYS A 1 93 ? -12.098 -5.899 5.327 1.00 97.00 93 LYS A CA 1
ATOM 710 C C . LYS A 1 93 ? -12.694 -6.203 6.701 1.00 97.00 93 LYS A C 1
ATOM 712 O O . LYS A 1 93 ? -13.906 -6.144 6.861 1.00 97.00 93 LYS A O 1
ATOM 717 N N . GLN A 1 94 ? -11.854 -6.561 7.669 1.00 97.69 94 GLN A N 1
ATOM 718 C CA . GLN A 1 94 ? -12.260 -6.986 9.015 1.00 97.69 94 GLN A CA 1
ATOM 719 C C . GLN A 1 94 ? -11.886 -5.968 10.099 1.00 97.69 94 GLN A C 1
ATOM 721 O O . GLN A 1 94 ? -12.120 -6.199 11.282 1.00 97.69 94 GLN A O 1
ATOM 726 N N . GLY A 1 95 ? -11.289 -4.850 9.702 1.00 94.38 95 GLY A N 1
ATOM 727 C CA . GLY A 1 95 ? -10.786 -3.817 10.587 1.00 94.38 95 GLY A CA 1
ATOM 728 C C . GLY A 1 95 ? -10.741 -2.471 9.881 1.00 94.38 95 GLY A C 1
ATOM 729 O O . GLY A 1 95 ? -11.517 -2.199 8.966 1.00 94.38 95 GLY A O 1
ATOM 730 N N . GLN A 1 96 ? -9.844 -1.607 10.339 1.00 93.31 96 GLN A N 1
ATOM 731 C CA . GLN A 1 96 ? -9.718 -0.241 9.847 1.00 93.31 96 GLN A CA 1
ATOM 732 C C . GLN A 1 96 ? -8.253 0.057 9.544 1.00 93.31 96 GLN A C 1
ATOM 734 O O . GLN A 1 96 ? -7.357 -0.397 10.254 1.00 93.31 96 GLN A O 1
ATOM 739 N N . ILE A 1 97 ? -8.019 0.825 8.483 1.00 94.88 97 ILE A N 1
ATOM 740 C CA . ILE A 1 97 ? -6.698 1.323 8.100 1.00 94.88 97 ILE A CA 1
ATOM 741 C C . ILE A 1 97 ? -6.802 2.843 8.022 1.00 94.88 97 ILE A C 1
ATOM 743 O O . ILE A 1 97 ? -7.724 3.370 7.403 1.00 94.88 97 ILE A O 1
ATOM 747 N N . PHE A 1 98 ? -5.846 3.532 8.636 1.00 93.69 98 PHE A N 1
ATOM 748 C CA . PHE A 1 98 ? -5.752 4.988 8.652 1.00 93.69 98 PHE A CA 1
ATOM 749 C C . PHE A 1 98 ? -4.365 5.426 8.179 1.00 93.69 98 PHE A C 1
ATOM 751 O O . PHE A 1 98 ? -3.414 4.650 8.264 1.00 93.69 98 PHE A O 1
ATOM 758 N N . GLY A 1 99 ? -4.251 6.680 7.735 1.00 91.69 99 GLY A N 1
ATOM 759 C CA . GLY A 1 99 ? -2.959 7.309 7.449 1.00 91.69 99 GLY A CA 1
ATOM 760 C C . GLY A 1 99 ? -2.581 7.422 5.974 1.00 91.69 99 GLY A C 1
ATOM 761 O O . GLY A 1 99 ? -1.394 7.544 5.696 1.00 91.69 99 GLY A O 1
ATOM 762 N N . ASP A 1 100 ? -3.551 7.390 5.052 1.00 93.19 100 ASP A N 1
ATOM 763 C CA . ASP A 1 100 ? -3.328 7.828 3.666 1.00 93.19 100 ASP A CA 1
ATOM 764 C C . ASP A 1 100 ? -3.289 9.369 3.641 1.00 93.19 100 ASP A C 1
ATOM 766 O O . ASP A 1 100 ? -4.291 9.984 4.012 1.00 93.19 100 ASP A O 1
ATOM 770 N N . PRO A 1 101 ? -2.156 10.008 3.293 1.00 86.19 101 PRO A N 1
ATOM 771 C CA . PRO A 1 101 ? -2.043 11.465 3.252 1.00 86.19 101 PRO A CA 1
ATOM 772 C C . PRO A 1 101 ? -2.477 12.077 1.906 1.00 86.19 101 PRO A C 1
ATOM 774 O O . PRO A 1 101 ? -2.329 13.289 1.738 1.00 86.19 101 PRO A O 1
ATOM 777 N N . SER A 1 102 ? -2.929 11.256 0.949 1.00 78.50 102 SER A N 1
ATOM 778 C CA . SER A 1 102 ? -3.319 11.677 -0.409 1.00 78.50 102 SER A CA 1
ATOM 779 C C . SER A 1 102 ? -4.691 12.344 -0.482 1.00 78.50 102 SER A C 1
ATOM 781 O O . SER A 1 102 ? -5.577 11.998 0.331 1.00 78.50 102 SER A O 1
#

Sequence (102 aa):
MRRVLILCLLGVLMGPPAGVAADSAASRTENVIIVTLDGFRWQELFAGADEALLDAKAGGVRDVEALKRRFWRPSAAQRREVLLPFLWGTVAKQGQIFGDPS

pLDDT: mean 83.18, std 19.65, range [39.41, 98.0]